Protein AF-A0A0N8P357-F1 (afdb_monomer)

Solvent-accessible surface area (backbone atoms only — not comparable to full-atom values): 3914 Å² total; per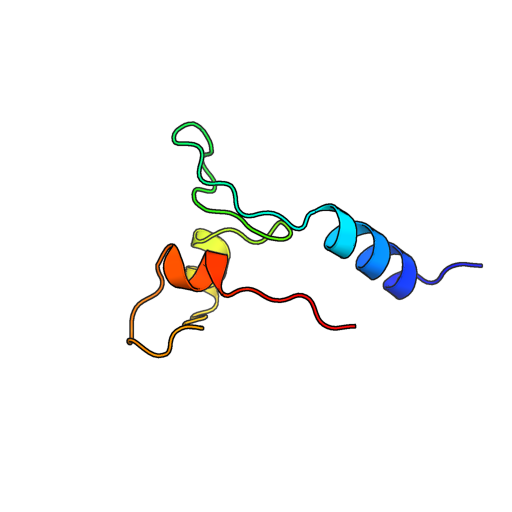-residue (Å²): 131,87,48,74,66,58,53,50,52,59,49,42,70,67,42,54,59,78,45,68,49,93,85,42,92,60,42,37,27,25,49,84,44,28,46,59,57,33,55,76,70,67,52,48,71,77,72,78,87,56,71,49,68,67,27,42,65,64,65,76,90,82,136

Structure (mmCIF, N/CA/C/O backbone):
data_AF-A0A0N8P357-F1
#
_entry.id   AF-A0A0N8P357-F1
#
loop_
_atom_site.group_PDB
_atom_site.id
_atom_site.type_symbol
_atom_site.label_atom_id
_atom_site.label_alt_id
_atom_site.label_comp_id
_atom_site.label_asym_id
_atom_site.label_entity_id
_atom_site.label_seq_id
_atom_site.pdbx_PDB_ins_code
_atom_site.Cartn_x
_atom_site.Cartn_y
_atom_site.Cartn_z
_atom_site.occupancy
_atom_site.B_iso_or_equiv
_atom_site.auth_seq_id
_atom_site.auth_comp_id
_atom_site.auth_asym_id
_atom_site.auth_atom_id
_atom_site.pdbx_PDB_model_num
ATOM 1 N N . MET A 1 1 ? -14.384 9.531 24.139 1.00 80.25 1 MET A N 1
ATOM 2 C CA . MET A 1 1 ? -13.081 8.849 23.988 1.00 80.25 1 MET A CA 1
ATOM 3 C C . MET A 1 1 ? -13.062 8.240 22.601 1.00 80.25 1 MET A C 1
ATOM 5 O O . MET A 1 1 ? -14.052 7.602 22.262 1.00 80.25 1 MET A O 1
ATOM 9 N N . GLN A 1 2 ? -12.028 8.488 21.795 1.00 82.44 2 GLN A N 1
ATOM 10 C CA . GLN A 1 2 ? -11.915 7.827 20.492 1.00 82.44 2 GLN A CA 1
ATOM 11 C C . GLN A 1 2 ? -11.624 6.336 20.692 1.00 82.44 2 GLN A C 1
ATOM 13 O O . GLN A 1 2 ? -10.895 5.956 21.610 1.00 82.44 2 GLN A O 1
ATOM 18 N N . THR A 1 3 ? -12.224 5.494 19.858 1.00 95.81 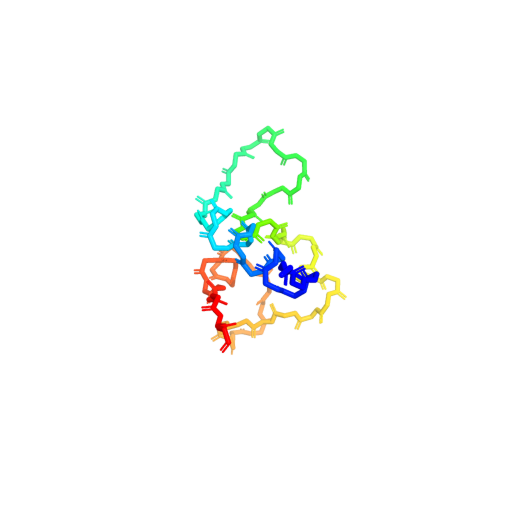3 THR A N 1
ATOM 19 C CA . THR A 1 3 ? -11.928 4.058 19.813 1.00 95.81 3 THR A CA 1
ATOM 20 C C . THR A 1 3 ? -10.671 3.802 18.983 1.00 95.81 3 THR A C 1
ATOM 22 O O . THR A 1 3 ? -10.308 4.609 18.129 1.00 95.81 3 THR A O 1
ATOM 25 N N . VAL A 1 4 ? -10.027 2.649 19.183 1.00 92.81 4 VAL A N 1
ATOM 26 C CA . VAL A 1 4 ? -8.883 2.223 18.353 1.00 92.81 4 VAL A CA 1
ATOM 27 C C . VAL A 1 4 ? -9.251 2.200 16.868 1.00 92.81 4 VAL A C 1
ATOM 29 O O . VAL A 1 4 ? -8.443 2.592 16.036 1.00 92.81 4 VAL A O 1
ATOM 32 N N . HIS A 1 5 ? -10.482 1.797 16.542 1.00 91.94 5 HIS A N 1
ATOM 33 C CA . HIS A 1 5 ? -10.967 1.783 15.167 1.00 91.94 5 HIS A CA 1
ATOM 34 C C . HIS A 1 5 ? -11.030 3.193 14.567 1.00 91.94 5 HIS A C 1
ATOM 36 O O . HIS A 1 5 ? -10.490 3.409 13.491 1.00 91.94 5 HIS A O 1
ATOM 42 N N . GLN A 1 6 ? -11.584 4.167 15.298 1.00 93.06 6 GLN A N 1
ATOM 43 C CA . GLN A 1 6 ? -11.617 5.567 14.851 1.00 93.06 6 GLN A CA 1
ATOM 44 C C . GLN A 1 6 ? -10.208 6.127 14.626 1.00 93.06 6 GLN A C 1
ATOM 46 O O . GLN A 1 6 ? -9.959 6.774 13.617 1.00 93.06 6 GLN A O 1
ATOM 51 N N . ILE A 1 7 ? -9.270 5.819 15.525 1.00 93.44 7 ILE A N 1
ATOM 52 C CA . ILE A 1 7 ? -7.871 6.242 15.384 1.00 93.44 7 ILE A CA 1
ATOM 53 C C . ILE A 1 7 ? -7.232 5.607 14.140 1.00 93.44 7 ILE A C 1
ATOM 55 O O . ILE A 1 7 ? -6.550 6.292 13.385 1.00 93.44 7 ILE A O 1
ATOM 59 N N . ALA A 1 8 ? -7.447 4.310 13.909 1.00 91.25 8 ALA A N 1
ATOM 60 C CA . ALA A 1 8 ? -6.898 3.615 12.747 1.00 91.25 8 ALA A CA 1
ATOM 61 C C . ALA A 1 8 ? -7.461 4.171 11.428 1.00 91.25 8 ALA A C 1
ATOM 63 O O . ALA A 1 8 ? -6.691 4.426 10.505 1.00 91.25 8 ALA A O 1
ATOM 64 N N . THR A 1 9 ? -8.772 4.419 11.366 1.00 91.56 9 THR A N 1
ATOM 65 C CA . THR A 1 9 ? -9.439 5.067 10.228 1.00 91.56 9 THR A CA 1
ATOM 66 C C . THR A 1 9 ? -8.825 6.434 9.930 1.00 91.56 9 THR A C 1
ATOM 68 O O . THR A 1 9 ? -8.435 6.693 8.792 1.00 91.56 9 THR A O 1
ATOM 71 N N . ASP A 1 10 ? -8.645 7.273 10.956 1.00 90.69 10 ASP A N 1
ATOM 72 C CA . ASP A 1 10 ? -8.046 8.604 10.809 1.00 90.69 10 ASP A CA 1
ATOM 73 C C . ASP A 1 10 ? -6.587 8.542 10.320 1.00 90.69 10 ASP A C 1
ATOM 75 O O . ASP A 1 10 ? -6.153 9.406 9.556 1.00 90.69 10 ASP A O 1
ATOM 79 N N . ILE A 1 11 ? -5.813 7.534 10.742 1.00 91.56 11 ILE A N 1
ATOM 80 C CA . ILE A 1 11 ? -4.427 7.335 10.288 1.00 91.56 11 ILE A CA 1
ATOM 81 C C . ILE A 1 11 ? -4.405 6.921 8.817 1.00 91.56 11 ILE A C 1
ATOM 83 O O . ILE A 1 11 ? -3.760 7.587 8.008 1.00 91.56 11 ILE A O 1
ATOM 87 N N . VAL A 1 12 ? -5.130 5.860 8.455 1.00 91.31 12 VAL A N 1
ATOM 88 C CA . VAL A 1 12 ? -5.112 5.310 7.091 1.00 91.31 12 VAL A CA 1
ATOM 89 C C . VAL A 1 12 ? -5.610 6.344 6.084 1.00 91.31 12 VAL A C 1
ATOM 91 O O . VAL A 1 12 ? -4.993 6.522 5.036 1.00 91.31 12 VAL A O 1
ATOM 94 N N . ALA A 1 13 ? -6.650 7.110 6.427 1.00 87.81 13 ALA A N 1
ATOM 95 C CA . ALA A 1 13 ? -7.151 8.190 5.579 1.00 87.81 13 ALA A CA 1
ATOM 96 C C . ALA A 1 13 ? -6.081 9.255 5.262 1.00 87.81 13 ALA A C 1
ATOM 98 O O . ALA A 1 13 ? -6.113 9.864 4.193 1.00 87.81 13 ALA A O 1
ATOM 99 N N . ARG A 1 14 ? -5.114 9.472 6.165 1.00 89.06 14 ARG A N 1
ATOM 100 C CA . ARG A 1 14 ? -4.010 10.431 5.987 1.00 89.06 14 ARG A CA 1
ATOM 101 C C . ARG A 1 14 ? -2.798 9.843 5.266 1.00 89.06 14 ARG A C 1
ATOM 103 O O . ARG A 1 14 ? -2.022 10.612 4.710 1.00 89.06 14 ARG A O 1
ATOM 110 N N . GLU A 1 15 ? -2.634 8.522 5.274 1.00 86.44 15 GLU A N 1
ATOM 111 C CA . GLU A 1 15 ? -1.567 7.808 4.553 1.00 86.44 15 GLU A CA 1
ATOM 112 C C . GLU A 1 15 ? -1.931 7.472 3.100 1.00 86.44 15 GLU A C 1
ATOM 114 O O . GLU A 1 15 ? -1.145 6.852 2.379 1.00 86.44 15 GLU A O 1
ATOM 119 N N . GLY A 1 16 ? -3.123 7.869 2.652 1.00 80.00 16 GLY A N 1
ATOM 120 C CA . GLY A 1 16 ? -3.503 7.761 1.252 1.00 80.00 16 GLY A CA 1
ATOM 121 C C . GLY A 1 16 ? -2.531 8.493 0.330 1.00 80.00 16 GLY A C 1
ATOM 122 O O . GLY A 1 16 ? -2.056 9.587 0.633 1.00 80.00 16 GLY A O 1
ATOM 123 N N . GLY A 1 17 ? -2.257 7.886 -0.823 1.00 87.62 17 GLY A N 1
ATOM 124 C CA . GLY A 1 17 ? -1.331 8.427 -1.808 1.00 87.62 17 GLY A CA 1
ATOM 125 C C . GLY A 1 17 ? -0.396 7.347 -2.324 1.00 87.62 17 GLY A C 1
ATOM 126 O O . GLY A 1 17 ? 0.366 6.744 -1.574 1.00 87.62 17 GLY A O 1
ATOM 127 N N . TYR A 1 18 ? -0.443 7.119 -3.633 1.00 91.81 18 TYR A N 1
ATOM 128 C CA . TYR A 1 18 ? 0.476 6.197 -4.281 1.00 91.81 18 TYR A CA 1
ATOM 129 C C . TYR A 1 18 ? 1.892 6.781 -4.310 1.00 91.81 18 TYR A C 1
ATOM 131 O O . TYR A 1 18 ? 2.111 7.868 -4.852 1.00 91.81 18 TYR A O 1
ATOM 139 N N . VAL A 1 19 ? 2.858 6.006 -3.828 1.00 92.62 19 VAL A N 1
ATOM 140 C CA . VAL A 1 19 ? 4.294 6.285 -3.925 1.00 92.62 19 VAL A CA 1
ATOM 141 C C . VAL A 1 19 ? 4.993 5.062 -4.512 1.00 92.62 19 VAL A C 1
ATOM 143 O O . VAL A 1 19 ? 4.629 3.924 -4.236 1.00 92.62 19 VAL A O 1
ATOM 146 N N . ASN A 1 20 ? 5.991 5.286 -5.364 1.00 92.19 20 ASN A N 1
ATOM 147 C CA . ASN A 1 20 ? 6.846 4.226 -5.895 1.00 92.19 20 ASN A CA 1
ATOM 148 C C . ASN A 1 20 ? 8.255 4.776 -6.092 1.00 92.19 20 ASN A C 1
ATOM 150 O O . ASN A 1 20 ? 8.663 5.086 -7.214 1.00 92.19 20 ASN A O 1
ATOM 154 N N . ASP A 1 21 ? 8.938 4.971 -4.970 1.00 88.19 21 ASP A N 1
ATOM 155 C CA . ASP A 1 21 ? 10.311 5.453 -4.921 1.00 88.19 21 ASP A CA 1
ATOM 156 C C . ASP A 1 21 ? 11.276 4.276 -5.167 1.00 88.19 21 ASP A C 1
ATOM 158 O O . ASP A 1 21 ? 11.182 3.264 -4.472 1.00 88.19 21 ASP A O 1
ATOM 162 N N . PRO A 1 22 ? 12.209 4.363 -6.135 1.00 88.38 22 PRO A N 1
ATOM 163 C CA . PRO A 1 22 ? 13.236 3.340 -6.337 1.00 88.38 22 PRO A CA 1
ATOM 164 C C . PRO A 1 22 ? 14.117 3.061 -5.108 1.00 88.38 22 PRO A C 1
ATOM 166 O O . PRO A 1 22 ? 14.709 1.986 -5.028 1.00 88.38 22 PRO A O 1
ATOM 169 N N . ALA A 1 23 ? 14.239 4.016 -4.183 1.00 90.06 23 ALA A N 1
ATOM 170 C CA . ALA A 1 23 ? 14.972 3.862 -2.930 1.00 90.06 23 ALA A CA 1
ATOM 171 C C . ALA A 1 23 ? 14.126 3.240 -1.804 1.00 90.06 23 ALA A C 1
ATOM 173 O O . ALA A 1 23 ? 14.682 2.901 -0.758 1.00 90.06 23 ALA A O 1
ATOM 174 N N . ASP A 1 24 ? 12.814 3.073 -1.998 1.00 84.50 24 ASP A N 1
ATOM 175 C CA . ASP A 1 24 ? 11.940 2.411 -1.034 1.00 84.50 24 ASP A CA 1
ATOM 176 C C . ASP A 1 24 ? 12.070 0.881 -1.171 1.00 84.50 24 ASP A C 1
ATOM 178 O O . ASP A 1 24 ? 11.634 0.307 -2.177 1.00 84.50 24 ASP A O 1
ATOM 182 N N . PRO A 1 25 ? 12.633 0.173 -0.171 1.00 84.88 25 PRO A N 1
ATOM 183 C CA . PRO A 1 25 ? 12.745 -1.284 -0.213 1.00 84.88 25 PRO A CA 1
ATOM 184 C C . PRO A 1 25 ? 11.376 -1.986 -0.224 1.00 84.88 25 PRO A C 1
ATOM 186 O O . PRO A 1 25 ? 11.278 -3.134 -0.664 1.00 84.88 25 PRO A O 1
ATOM 189 N N . GLY A 1 26 ? 10.316 -1.318 0.242 1.00 84.00 26 GLY A N 1
ATOM 190 C CA . GLY A 1 26 ? 8.937 -1.795 0.177 1.00 84.00 26 GLY A CA 1
ATOM 191 C C . GLY A 1 26 ? 8.355 -1.789 -1.239 1.00 84.00 26 GLY A C 1
ATOM 192 O O . GLY A 1 26 ? 7.444 -2.577 -1.518 1.00 84.00 26 GLY A O 1
ATOM 193 N N . GLY A 1 27 ? 8.922 -0.990 -2.148 1.00 92.50 27 GLY A N 1
ATOM 194 C CA . GLY A 1 27 ? 8.428 -0.778 -3.506 1.00 92.50 27 GLY A CA 1
ATOM 195 C C . GLY A 1 27 ? 7.155 0.071 -3.543 1.00 92.50 27 GLY A C 1
ATOM 196 O O . GLY A 1 27 ? 6.912 0.894 -2.668 1.00 92.50 27 GLY A O 1
ATOM 197 N N . ALA A 1 28 ? 6.325 -0.128 -4.570 1.00 95.94 28 ALA A N 1
ATOM 198 C CA . ALA A 1 28 ? 5.072 0.610 -4.708 1.00 95.94 28 ALA A CA 1
ATOM 199 C C . ALA A 1 28 ? 4.176 0.448 -3.468 1.00 95.94 28 ALA A C 1
ATOM 201 O O . ALA A 1 28 ? 3.885 -0.681 -3.060 1.00 95.94 28 ALA A O 1
ATOM 202 N N . THR A 1 29 ? 3.713 1.576 -2.931 1.00 94.94 29 THR A N 1
ATOM 203 C CA . THR A 1 29 ? 2.964 1.670 -1.674 1.00 94.94 29 THR A CA 1
ATOM 204 C C . THR A 1 29 ? 1.779 2.624 -1.817 1.00 94.94 29 THR A C 1
ATOM 206 O O . THR A 1 29 ? 1.877 3.644 -2.499 1.00 94.94 29 THR A O 1
ATOM 209 N N . ASN A 1 30 ? 0.650 2.297 -1.187 1.00 94.94 30 ASN A N 1
ATOM 210 C CA . ASN A 1 30 ? -0.522 3.169 -1.072 1.00 94.94 30 ASN A CA 1
ATOM 211 C C . ASN A 1 30 ? -1.268 2.853 0.234 1.00 94.94 30 ASN A C 1
ATOM 213 O O . ASN A 1 30 ? -1.400 1.678 0.573 1.00 94.94 30 ASN A O 1
ATOM 217 N N . PHE A 1 31 ? -1.734 3.865 0.976 1.00 93.62 31 PHE A N 1
ATOM 218 C CA . PHE A 1 31 ? -2.372 3.687 2.297 1.00 93.62 31 PHE A CA 1
ATOM 219 C C . PHE A 1 31 ? -1.524 2.851 3.281 1.00 93.62 31 PHE A C 1
ATOM 221 O O . PHE A 1 31 ? -2.051 2.030 4.030 1.00 93.62 31 PHE A O 1
ATOM 228 N N . GLY A 1 32 ? -0.194 2.971 3.200 1.00 91.25 32 GLY A N 1
ATOM 229 C CA . GLY A 1 32 ? 0.748 2.156 3.981 1.00 91.25 32 GLY A CA 1
ATOM 230 C C . GLY A 1 32 ? 0.868 0.683 3.543 1.00 91.25 32 GLY A C 1
ATOM 231 O O . GLY A 1 32 ? 1.673 -0.066 4.096 1.00 91.25 32 GLY A O 1
ATOM 232 N N . VAL A 1 33 ? 0.116 0.241 2.528 1.00 94.50 33 VAL A N 1
ATOM 233 C CA . VAL A 1 33 ? 0.161 -1.127 1.991 1.00 94.50 33 VAL A CA 1
ATOM 234 C C . VAL A 1 33 ? 1.134 -1.204 0.819 1.00 94.50 33 VAL A C 1
ATOM 236 O O . VAL A 1 33 ? 0.973 -0.512 -0.184 1.00 94.50 33 VAL A O 1
ATOM 239 N N . THR A 1 34 ? 2.130 -2.086 0.926 1.00 95.81 34 THR A N 1
ATOM 240 C CA . THR A 1 34 ? 3.155 -2.288 -0.109 1.00 95.81 34 THR A CA 1
ATOM 241 C C . THR A 1 34 ? 2.792 -3.401 -1.096 1.00 95.81 34 THR A C 1
ATOM 243 O O . THR A 1 34 ? 2.060 -4.344 -0.771 1.00 95.81 34 THR A O 1
ATOM 246 N N . ILE A 1 35 ? 3.391 -3.368 -2.291 1.00 96.38 35 ILE A N 1
ATOM 247 C CA . ILE A 1 35 ? 3.254 -4.425 -3.307 1.00 96.38 35 ILE A CA 1
ATOM 248 C C . ILE A 1 35 ? 3.686 -5.805 -2.789 1.00 96.38 35 ILE A C 1
ATOM 250 O O . ILE A 1 35 ? 3.112 -6.825 -3.170 1.00 96.38 35 ILE A O 1
ATOM 254 N N . HIS A 1 36 ? 4.676 -5.863 -1.897 1.00 96.12 36 HIS A N 1
ATOM 255 C CA . HIS A 1 36 ? 5.114 -7.114 -1.278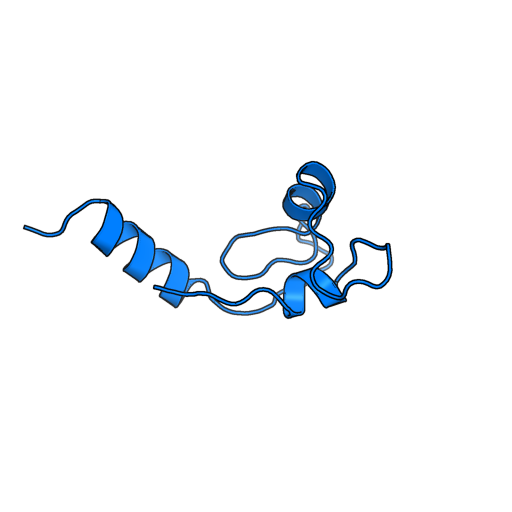 1.00 96.12 36 HIS A CA 1
ATOM 256 C C . HIS A 1 36 ? 4.030 -7.703 -0.373 1.00 96.12 36 HIS A C 1
ATOM 258 O O . HIS A 1 36 ? 3.771 -8.908 -0.429 1.00 96.12 36 HIS A O 1
ATOM 264 N N . THR A 1 37 ? 3.356 -6.855 0.407 1.00 96.31 37 THR A N 1
ATOM 265 C CA . THR A 1 37 ? 2.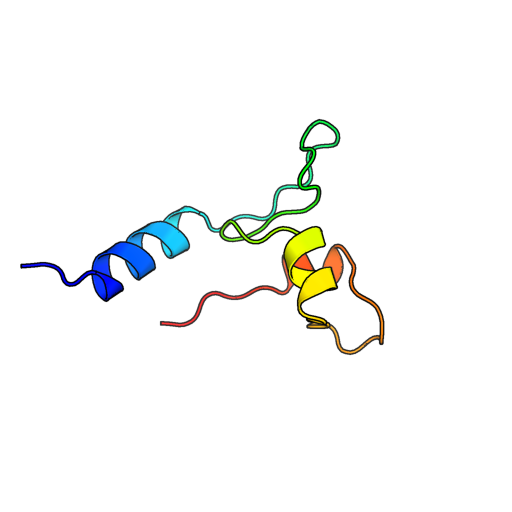209 -7.262 1.225 1.00 96.31 37 THR A CA 1
ATOM 266 C C . THR A 1 37 ? 1.069 -7.774 0.349 1.00 96.31 37 THR A C 1
ATOM 268 O O . THR A 1 37 ? 0.556 -8.862 0.607 1.00 96.31 37 THR A O 1
ATOM 271 N N . MET A 1 38 ? 0.726 -7.064 -0.732 1.00 96.75 38 MET A N 1
ATOM 272 C CA . MET A 1 38 ? -0.315 -7.509 -1.669 1.00 96.75 38 MET A CA 1
ATOM 273 C C . MET A 1 38 ? 0.020 -8.859 -2.307 1.00 96.75 38 MET A C 1
ATOM 275 O O . MET A 1 38 ? -0.826 -9.750 -2.337 1.00 96.75 38 MET A O 1
ATOM 279 N N . ARG A 1 39 ? 1.273 -9.057 -2.740 1.00 96.81 39 ARG A N 1
ATOM 280 C CA . ARG A 1 39 ? 1.748 -10.333 -3.303 1.00 96.81 39 ARG A CA 1
ATOM 281 C C . ARG A 1 39 ? 1.631 -11.482 -2.317 1.00 96.81 39 ARG A C 1
ATOM 283 O O . ARG A 1 39 ? 1.200 -12.566 -2.692 1.00 96.81 39 ARG A O 1
ATOM 290 N N . ARG A 1 40 ? 1.990 -11.244 -1.055 1.00 96.88 40 ARG A N 1
ATOM 291 C CA . ARG A 1 40 ? 1.881 -12.250 0.006 1.00 96.88 40 ARG A CA 1
ATOM 292 C C . ARG A 1 40 ? 0.430 -12.648 0.281 1.00 96.88 40 ARG A C 1
ATOM 294 O O . ARG A 1 40 ? 0.184 -13.795 0.638 1.00 96.88 40 ARG A O 1
ATOM 301 N N . LEU A 1 41 ? -0.503 -11.709 0.137 1.00 96.69 41 LEU A N 1
ATOM 302 C CA . LEU A 1 41 ? -1.933 -11.922 0.364 1.00 96.69 41 LEU A CA 1
ATOM 303 C C . LEU A 1 41 ? -2.699 -12.371 -0.890 1.00 96.69 41 LEU A C 1
ATOM 305 O O . LEU A 1 41 ? -3.861 -12.741 -0.774 1.00 96.69 41 LEU A O 1
ATOM 309 N N . GLY A 1 42 ? -2.072 -12.360 -2.070 1.00 96.94 42 GLY A N 1
ATOM 310 C CA . GLY A 1 42 ? -2.735 -12.738 -3.318 1.00 96.94 42 GLY A CA 1
ATOM 311 C C . GLY A 1 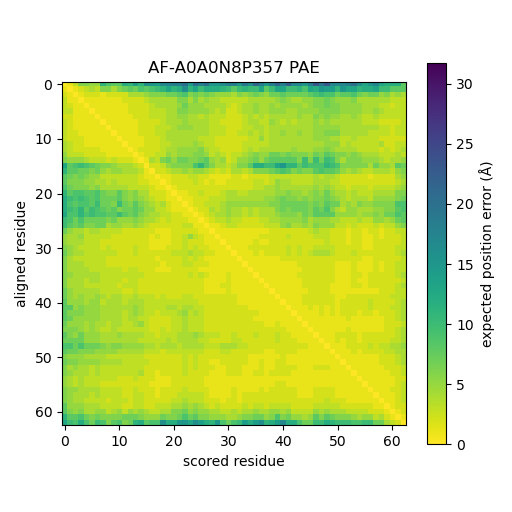42 ? -3.752 -11.705 -3.820 1.00 96.94 42 GLY A C 1
ATOM 312 O O . GLY A 1 42 ? -4.722 -12.087 -4.466 1.00 96.94 42 GLY A O 1
ATOM 313 N N . LEU A 1 43 ? -3.571 -10.419 -3.496 1.00 96.62 43 LEU A N 1
ATOM 314 C CA . LEU 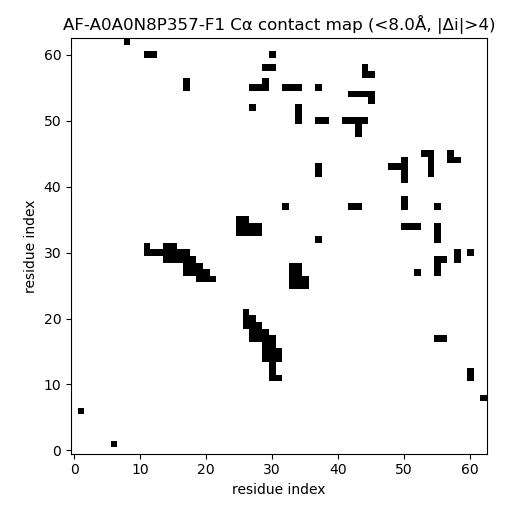A 1 43 ? -4.527 -9.359 -3.838 1.00 96.62 43 LEU A CA 1
ATOM 315 C C . LEU A 1 43 ? -4.317 -8.856 -5.273 1.00 96.62 43 LEU A C 1
ATOM 317 O O . LEU A 1 43 ? -3.501 -7.965 -5.505 1.00 96.62 43 LEU A O 1
ATOM 321 N N . ASP A 1 44 ? -5.066 -9.431 -6.209 1.00 97.06 44 ASP A N 1
ATOM 322 C CA . ASP A 1 44 ? -5.238 -8.933 -7.577 1.00 97.06 44 ASP A CA 1
ATOM 323 C C . ASP A 1 44 ? -6.520 -8.089 -7.630 1.00 97.06 44 ASP A C 1
ATOM 325 O O . ASP A 1 44 ? -7.633 -8.619 -7.614 1.00 97.06 44 ASP A O 1
ATOM 329 N N . LEU A 1 45 ? -6.362 -6.765 -7.600 1.00 96.31 45 LEU A N 1
ATOM 330 C CA . LEU A 1 45 ? -7.489 -5.827 -7.583 1.00 96.31 45 LEU A CA 1
ATOM 331 C C . LEU A 1 45 ? -7.941 -5.461 -8.995 1.00 96.31 45 LEU A C 1
ATOM 333 O O . LEU A 1 45 ? -9.066 -5.000 -9.185 1.00 96.31 45 LEU A O 1
ATOM 337 N N . THR A 1 46 ? -7.067 -5.649 -9.981 1.00 96.69 46 THR A N 1
ATOM 33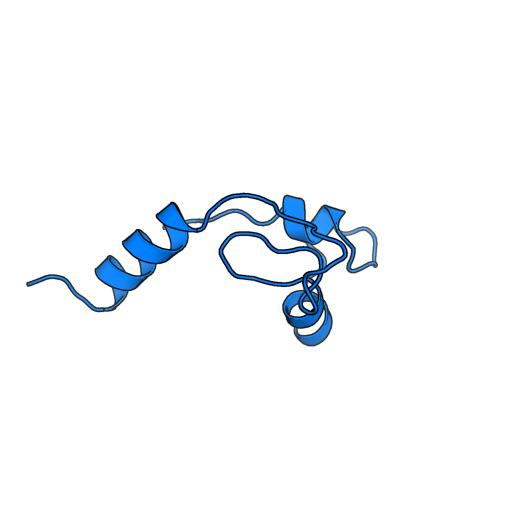8 C CA . THR A 1 46 ? -7.375 -5.386 -11.387 1.00 96.69 46 THR A CA 1
ATOM 339 C C . THR A 1 46 ? -8.058 -6.570 -12.074 1.00 96.69 46 THR A C 1
ATOM 341 O O . THR A 1 46 ? -8.756 -6.374 -13.070 1.00 96.69 46 THR A O 1
ATOM 344 N N . GLY A 1 47 ? -7.919 -7.779 -11.527 1.00 96.69 47 GLY A N 1
ATOM 345 C CA . GLY A 1 47 ? -8.489 -9.017 -12.054 1.00 96.69 47 GLY A CA 1
ATOM 346 C C . GLY A 1 47 ? -7.769 -9.541 -13.298 1.00 96.69 47 GLY A C 1
ATOM 347 O O . GLY A 1 47 ? -8.362 -10.294 -14.073 1.00 96.69 47 GLY A O 1
ATOM 348 N N . ASP A 1 48 ? -6.522 -9.123 -13.531 1.00 97.38 48 ASP A N 1
ATOM 349 C CA . ASP A 1 48 ? -5.747 -9.471 -14.728 1.00 97.38 48 ASP A CA 1
ATOM 350 C C . ASP A 1 48 ? -4.850 -10.716 -14.546 1.00 97.38 48 ASP A C 1
ATOM 352 O O . ASP A 1 48 ? -4.1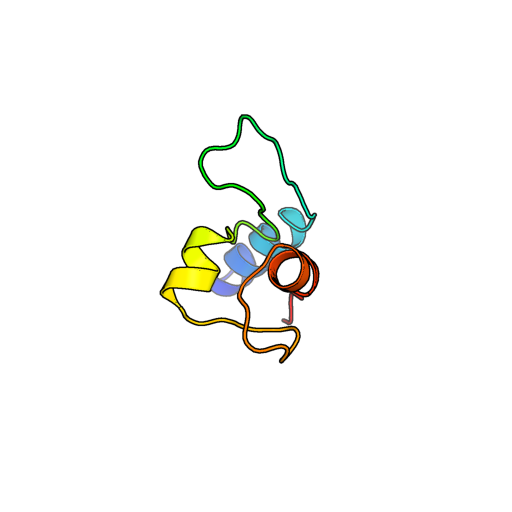36 -11.134 -15.471 1.00 97.38 48 ASP A O 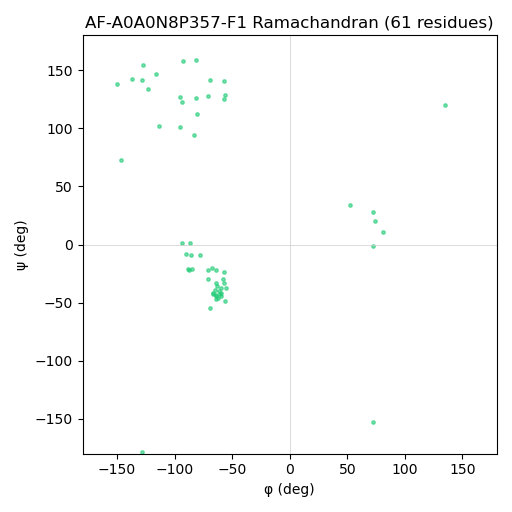1
ATOM 356 N N . GLY A 1 49 ? -4.905 -11.331 -13.361 1.00 97.00 49 GLY A N 1
ATOM 357 C CA . GLY A 1 49 ? -4.118 -12.492 -12.966 1.00 97.00 49 GLY A CA 1
ATOM 358 C C . GLY A 1 49 ? -2.694 -12.155 -12.517 1.00 97.00 49 GLY A C 1
ATOM 359 O O . GLY A 1 49 ? -1.873 -13.070 -12.382 1.00 97.00 49 GLY A O 1
ATOM 360 N N . ARG A 1 50 ? -2.353 -10.876 -12.314 1.00 97.12 50 ARG A N 1
ATOM 361 C CA . ARG A 1 50 ? -1.039 -10.416 -11.845 1.00 97.12 50 ARG A CA 1
ATOM 362 C C . ARG A 1 50 ? -1.189 -9.504 -10.634 1.00 97.12 50 ARG A C 1
ATOM 364 O O . ARG A 1 50 ? -2.193 -8.849 -10.437 1.00 97.12 50 ARG A O 1
ATOM 371 N N . ILE A 1 51 ? -0.133 -9.450 -9.819 1.00 97.56 51 ILE A N 1
ATOM 372 C CA . ILE A 1 51 ? -0.040 -8.505 -8.699 1.00 97.56 51 ILE A CA 1
ATOM 373 C C . ILE A 1 51 ? 1.084 -7.521 -9.005 1.00 97.56 51 ILE A C 1
ATOM 375 O O . ILE A 1 51 ? 2.284 -7.830 -8.907 1.00 97.56 51 ILE A O 1
ATOM 379 N N . SER A 1 52 ? 0.664 -6.340 -9.432 1.00 96.44 52 SER A N 1
ATOM 380 C CA . SER A 1 52 ? 1.470 -5.298 -10.044 1.00 96.44 52 SER A CA 1
ATOM 381 C C . SER A 1 52 ? 1.267 -3.944 -9.356 1.00 96.44 52 SER A C 1
ATOM 383 O O . SER A 1 52 ? 0.533 -3.799 -8.380 1.00 96.44 52 SER A O 1
ATOM 385 N N . THR A 1 53 ? 1.942 -2.913 -9.861 1.00 96.50 53 THR A N 1
ATOM 386 C CA . THR A 1 53 ? 1.739 -1.542 -9.381 1.00 96.50 53 THR A CA 1
ATOM 387 C C . THR A 1 53 ? 0.354 -0.995 -9.733 1.00 96.50 53 THR A C 1
ATOM 389 O O . THR A 1 53 ? -0.093 -0.053 -9.080 1.00 96.50 53 THR A O 1
ATOM 392 N N . ALA A 1 54 ? -0.335 -1.569 -10.727 1.00 96.88 54 ALA A N 1
ATOM 393 C CA . ALA A 1 54 ? -1.712 -1.208 -11.049 1.00 96.88 54 ALA A CA 1
ATOM 394 C C . ALA A 1 54 ? -2.658 -1.574 -9.897 1.00 96.88 54 ALA A C 1
ATOM 396 O O . ALA A 1 54 ? -3.506 -0.765 -9.531 1.00 96.88 54 ALA A O 1
ATOM 397 N N . ASP A 1 55 ? -2.432 -2.717 -9.251 1.00 97.62 55 ASP A N 1
ATOM 398 C CA . ASP A 1 55 ? -3.207 -3.154 -8.089 1.00 97.62 55 ASP A CA 1
ATOM 399 C C . ASP A 1 55 ? -2.978 -2.235 -6.888 1.00 97.62 55 ASP A C 1
ATOM 401 O O . ASP A 1 55 ? -3.928 -1.800 -6.247 1.00 97.62 55 ASP A O 1
ATOM 405 N N . VAL A 1 56 ? -1.728 -1.835 -6.630 1.00 96.44 56 VAL A N 1
ATOM 406 C CA . VAL A 1 56 ? -1.412 -0.878 -5.551 1.00 96.44 56 VAL A CA 1
ATOM 407 C C . VAL A 1 56 ? -2.126 0.464 -5.767 1.00 96.44 56 VAL A C 1
ATOM 409 O O . VAL A 1 56 ? -2.604 1.087 -4.818 1.00 96.44 56 VAL A O 1
ATOM 412 N N . ARG A 1 57 ? -2.234 0.922 -7.021 1.00 95.75 57 ARG A N 1
ATOM 413 C CA . ARG A 1 57 ? -2.984 2.140 -7.377 1.00 95.75 57 ARG A CA 1
ATOM 414 C C . ARG A 1 57 ? -4.494 1.965 -7.249 1.00 95.75 57 ARG A C 1
ATOM 416 O O . ARG A 1 57 ? -5.175 2.950 -6.991 1.00 95.75 57 ARG A O 1
ATOM 423 N N . ALA A 1 58 ? -4.995 0.751 -7.454 1.00 95.81 58 ALA A N 1
ATOM 424 C CA . ALA A 1 58 ? -6.412 0.421 -7.360 1.00 95.81 58 ALA A CA 1
ATOM 425 C C . ALA A 1 58 ? -6.902 0.268 -5.911 1.00 95.81 58 ALA A C 1
ATOM 427 O O . ALA A 1 58 ? -8.108 0.177 -5.698 1.00 95.81 58 ALA A O 1
ATOM 428 N N . LEU A 1 59 ? -6.001 0.257 -4.919 1.00 94.25 59 LEU A N 1
ATOM 429 C CA . LEU A 1 59 ? -6.383 0.267 -3.509 1.00 94.25 59 LEU A CA 1
ATOM 430 C C . LEU A 1 59 ? -7.261 1.481 -3.196 1.00 94.25 59 LEU A C 1
ATOM 432 O O . LEU A 1 59 ? -6.870 2.628 -3.418 1.00 94.25 59 LEU A O 1
ATOM 436 N N . THR A 1 60 ? -8.429 1.201 -2.631 1.00 92.19 60 THR A N 1
ATOM 437 C CA . THR A 1 60 ? -9.361 2.191 -2.103 1.00 92.19 60 THR A CA 1
ATOM 438 C C . THR A 1 60 ? -9.512 2.000 -0.602 1.00 92.19 60 THR A C 1
ATOM 440 O O . THR A 1 60 ? -9.452 0.884 -0.082 1.00 92.19 60 THR A O 1
ATOM 443 N N . PHE A 1 61 ? -9.710 3.107 0.104 1.00 88.25 61 PHE A N 1
ATOM 444 C CA . PHE A 1 61 ? -10.077 3.095 1.511 1.00 88.25 61 PHE A CA 1
ATOM 445 C C . PHE A 1 61 ? -11.602 3.209 1.629 1.00 88.25 61 PHE A C 1
ATOM 447 O O . PHE A 1 61 ? -12.196 4.113 1.040 1.00 88.25 61 PHE A O 1
ATOM 454 N N . HIS A 1 62 ? -12.221 2.288 2.366 1.00 81.19 62 HIS A N 1
ATOM 455 C CA . HIS A 1 62 ? -13.645 2.303 2.697 1.00 81.19 62 HIS A CA 1
ATOM 456 C C . HIS A 1 62 ? -13.791 2.287 4.221 1.00 81.19 62 HIS A C 1
ATOM 458 O O . HIS A 1 62 ? -13.106 1.503 4.882 1.00 81.19 62 HIS A O 1
ATOM 464 N N . GLU A 1 63 ? -14.653 3.156 4.749 1.00 69.44 63 GLU A N 1
ATOM 465 C CA . GLU A 1 63 ? -15.031 3.199 6.169 1.00 69.44 63 GLU A CA 1
ATOM 466 C C . GLU A 1 63 ? -16.198 2.257 6.491 1.00 69.44 63 GLU A C 1
ATOM 468 O O . GLU A 1 63 ? -17.122 2.140 5.650 1.00 69.44 63 GLU A O 1
#

Sequence (63 aa):
MQTVHQIATDIVAREGGYVNDPADPGGATNFGVTIHTMRRLGLDLTGDGRISTADVRALTFHE

Secondary structure (DSSP, 8-state):
---HHHHHHHHHHHS-S-B--TT-TT-SEETTEEHHHHHHHT--SSSSS---HHHHHH-----

Nearest PDB structures (foldseek):
  7dnp-assembly1_A  TM=7.723E-01  e=4.756E-03  Brucella abortus bv. 1 str. 9-941
  6v40-assembly1_A  TM=5.572E-01  e=2.911E-02  Salmonella enterica subsp. enterica serovar Typhi
  6v3z-assembly1_B-2  TM=7.076E-01  e=2.331E-01  Salmonella enterica subsp. enterica serovar Enteritidis
  4m9e-assembly1_A  TM=2.864E-01  e=7.142E+00  Mus musculus

Foldseek 3Di:
DDDPVNVLLVLLVVQADWDADPPDPQGIAGSNDGLVNCVVVVDDLVPPNDRDSVSRVSDDDDD

pLDDT: mean 92.27, std 5.5, range [69.44, 97.62]

Mean predicted aligned error: 3.52 Å

Radius of gyration: 12.9 Å; Cα contacts (8 Å, |Δi|>4): 75; chains: 1; bounding box: 30×23×39 Å